Protein AF-A0A958JH86-F1 (afdb_monomer_lite)

Secondary structure (DSSP, 8-state):
-PPP----------EETTTTEE--SB---SS---TTTHHHHPPEEEEE--SSS-EEEEEEEEEHHHHHHHH----S--HHHHHHHHHHHHHHH---PEEEEE-TT-EEEE-TTTEEEEEE-TT-SS----EEEEE------

Structure (mmCIF, N/CA/C/O backbone):
data_AF-A0A958JH86-F1
#
_entry.id   AF-A0A958JH86-F1
#
loop_
_atom_site.group_PDB
_atom_site.id
_atom_site.type_symbol
_atom_site.label_atom_id
_atom_site.label_alt_id
_atom_site.label_comp_id
_atom_site.label_asym_id
_atom_site.label_entity_id
_atom_site.label_seq_id
_atom_site.pdbx_PDB_ins_code
_atom_site.Cartn_x
_atom_site.Cartn_y
_atom_site.Cartn_z
_atom_site.occupancy
_atom_site.B_iso_or_equiv
_atom_site.auth_seq_id
_atom_site.auth_comp_id
_atom_site.auth_asym_id
_atom_site.auth_atom_id
_atom_site.pdbx_PDB_model_num
ATOM 1 N N . VAL A 1 1 ? -14.119 20.168 3.302 1.00 32.62 1 VAL A N 1
ATOM 2 C CA . VAL A 1 1 ? -13.012 19.359 2.747 1.00 32.62 1 VAL A CA 1
ATOM 3 C C . VAL A 1 1 ? -11.901 19.409 3.775 1.00 32.62 1 VAL A C 1
ATOM 5 O O . VAL A 1 1 ? -11.230 20.427 3.874 1.00 32.62 1 VAL A O 1
ATOM 8 N N . GLU A 1 2 ? -11.838 18.409 4.652 1.00 29.55 2 GLU A N 1
ATOM 9 C CA . GLU A 1 2 ? -10.819 18.350 5.705 1.00 29.55 2 GLU A CA 1
ATOM 10 C C . GLU A 1 2 ? -9.430 18.187 5.084 1.00 29.55 2 GLU A C 1
ATOM 12 O O . GLU A 1 2 ? -9.229 17.438 4.128 1.00 29.55 2 GLU A O 1
ATOM 17 N N . SER A 1 3 ? -8.481 18.958 5.602 1.00 28.97 3 SER A N 1
ATOM 18 C CA . SER A 1 3 ? -7.096 19.007 5.158 1.00 28.97 3 SER A CA 1
ATOM 19 C C . SER A 1 3 ? -6.395 17.664 5.387 1.00 28.97 3 SER A C 1
ATOM 21 O O . SER A 1 3 ? -6.194 17.258 6.531 1.00 28.97 3 SER A O 1
ATOM 23 N N . LEU A 1 4 ? -5.976 17.004 4.302 1.00 33.47 4 LEU A N 1
ATOM 24 C CA . LEU A 1 4 ? -5.026 15.889 4.343 1.00 33.47 4 LEU A CA 1
ATOM 25 C C . LEU A 1 4 ? -3.733 16.363 5.019 1.00 33.47 4 LEU A C 1
ATOM 27 O O . LEU A 1 4 ? -3.052 17.264 4.528 1.00 33.47 4 LEU A O 1
ATOM 31 N N . ASN A 1 5 ? -3.411 15.772 6.167 1.00 31.33 5 ASN A N 1
ATOM 32 C CA . ASN A 1 5 ? -2.243 16.131 6.961 1.00 31.33 5 ASN A CA 1
ATOM 33 C C . ASN A 1 5 ? -1.000 15.457 6.347 1.00 31.33 5 ASN A C 1
ATOM 35 O O . ASN A 1 5 ? -0.779 14.259 6.514 1.00 31.33 5 ASN A O 1
ATOM 39 N N . ILE A 1 6 ? -0.212 16.207 5.572 1.00 36.47 6 ILE A N 1
ATOM 40 C CA . ILE A 1 6 ? 0.983 15.691 4.887 1.00 36.47 6 ILE A CA 1
ATOM 41 C C . ILE A 1 6 ? 2.168 15.762 5.859 1.00 36.47 6 ILE A C 1
ATOM 43 O O . ILE A 1 6 ? 2.671 16.849 6.142 1.00 36.47 6 ILE A O 1
ATOM 47 N N . SER A 1 7 ? 2.643 14.619 6.365 1.00 38.94 7 SER A N 1
ATOM 48 C CA . SER A 1 7 ? 3.816 14.557 7.250 1.00 38.94 7 SER A CA 1
ATOM 49 C C . SER A 1 7 ? 5.018 13.894 6.563 1.00 38.94 7 SER A C 1
ATOM 51 O O . SER A 1 7 ? 4.882 12.898 5.858 1.00 38.94 7 SER A O 1
ATOM 53 N N . ARG A 1 8 ? 6.225 14.452 6.754 1.00 43.28 8 ARG A N 1
ATOM 54 C CA . ARG A 1 8 ? 7.484 13.879 6.244 1.00 43.28 8 ARG A CA 1
ATOM 55 C C . ARG A 1 8 ? 8.002 12.839 7.238 1.00 43.28 8 ARG A C 1
ATOM 57 O O . ARG A 1 8 ? 8.585 13.208 8.254 1.00 43.28 8 ARG A O 1
ATOM 64 N N . ARG A 1 9 ? 7.805 11.547 6.969 1.00 50.00 9 ARG A N 1
ATOM 65 C CA . ARG A 1 9 ? 8.344 10.454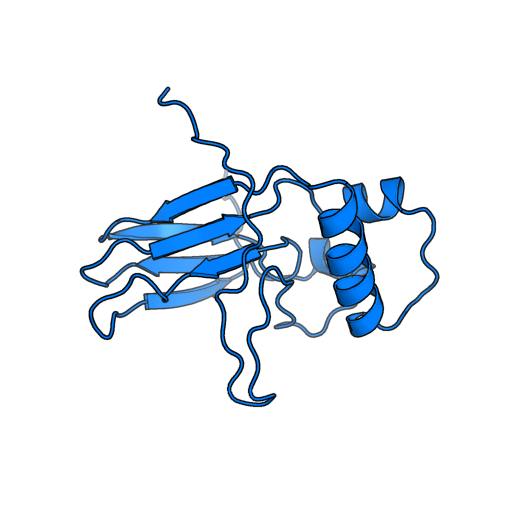 7.798 1.00 50.00 9 ARG A CA 1
ATOM 66 C C . ARG A 1 9 ? 8.996 9.387 6.924 1.00 50.00 9 ARG A C 1
ATOM 68 O O . ARG A 1 9 ? 8.469 9.043 5.871 1.00 50.00 9 ARG A O 1
ATOM 75 N N . ARG A 1 10 ? 10.129 8.834 7.378 1.00 47.78 10 ARG A N 1
ATOM 76 C CA . ARG A 1 10 ? 10.631 7.553 6.857 1.00 47.78 10 ARG A CA 1
ATOM 77 C C . ARG A 1 10 ? 9.639 6.475 7.299 1.00 47.78 10 ARG A C 1
ATOM 79 O O . ARG A 1 10 ? 9.487 6.265 8.499 1.00 47.78 10 ARG A O 1
ATOM 86 N N . CYS A 1 11 ? 8.940 5.850 6.356 1.00 54.19 11 CYS A N 1
ATOM 87 C CA . CYS A 1 11 ? 7.972 4.794 6.647 1.00 54.19 11 CYS A CA 1
ATOM 88 C C . CYS A 1 11 ? 8.581 3.421 6.369 1.00 54.19 11 CYS A C 1
ATOM 90 O O . CYS A 1 11 ? 8.762 3.037 5.216 1.00 54.19 11 CYS A O 1
ATOM 92 N N . PHE A 1 12 ? 8.909 2.711 7.449 1.00 54.53 12 PHE A N 1
ATOM 93 C CA . PHE A 1 12 ? 9.285 1.301 7.446 1.00 54.53 12 PHE A CA 1
ATOM 94 C C . PHE A 1 12 ? 8.325 0.561 8.365 1.00 54.53 12 PHE A C 1
ATOM 96 O O . PHE A 1 12 ? 8.513 0.599 9.581 1.00 54.53 12 PHE A O 1
ATOM 103 N N . THR A 1 13 ? 7.250 -0.017 7.826 1.00 57.81 13 THR A N 1
ATOM 104 C CA . THR A 1 13 ? 6.168 -0.519 8.684 1.00 57.81 13 THR A CA 1
ATOM 105 C C . THR A 1 13 ? 5.583 -1.880 8.290 1.00 57.81 13 THR A C 1
ATOM 107 O O . THR A 1 13 ? 5.094 -2.576 9.179 1.00 57.81 13 THR A O 1
ATOM 110 N N . GLY A 1 14 ? 5.754 -2.338 7.046 1.00 55.81 14 GLY A N 1
ATOM 111 C CA . GLY A 1 14 ? 5.501 -3.731 6.657 1.00 55.81 14 GLY A CA 1
ATOM 112 C C . GLY A 1 14 ? 6.676 -4.672 6.959 1.00 55.81 14 GLY A C 1
ATOM 113 O O . GLY A 1 14 ? 7.803 -4.402 6.544 1.00 55.81 14 GLY A O 1
ATOM 114 N N . TRP A 1 15 ? 6.420 -5.789 7.651 1.00 61.12 15 TRP A N 1
ATOM 115 C CA . TRP A 1 15 ? 7.386 -6.875 7.879 1.00 61.12 15 TRP A CA 1
ATOM 116 C C . TRP A 1 15 ? 7.194 -7.991 6.851 1.00 61.12 15 TRP A C 1
ATOM 118 O O . TRP A 1 15 ? 6.082 -8.495 6.685 1.00 61.12 15 TRP A O 1
ATOM 128 N N . ARG A 1 16 ? 8.279 -8.428 6.209 1.00 61.31 16 ARG A N 1
ATOM 129 C CA . ARG A 1 16 ? 8.291 -9.654 5.407 1.00 61.31 16 ARG A CA 1
ATOM 130 C C . ARG A 1 16 ? 8.948 -10.779 6.190 1.00 61.31 16 ARG A C 1
ATOM 132 O O . ARG A 1 16 ? 10.143 -10.725 6.475 1.00 61.31 16 ARG A O 1
ATOM 139 N N . SER A 1 17 ? 8.157 -11.795 6.525 1.00 59.62 17 SER A N 1
ATOM 140 C CA . SER A 1 17 ? 8.600 -12.958 7.300 1.00 59.62 17 SER A CA 1
ATOM 141 C C . SER A 1 17 ? 9.571 -13.853 6.539 1.00 59.62 17 SER A C 1
ATOM 143 O O . SER A 1 17 ? 10.448 -14.449 7.153 1.00 59.62 17 SER A O 1
ATOM 145 N N . ASP A 1 18 ? 9.451 -13.914 5.218 1.00 63.50 18 ASP A N 1
ATOM 146 C CA . ASP A 1 18 ? 10.278 -14.742 4.344 1.00 63.50 18 ASP A CA 1
ATOM 147 C C . ASP A 1 18 ? 11.712 -14.215 4.189 1.00 63.50 18 ASP A C 1
ATOM 149 O O . ASP A 1 18 ? 12.646 -15.002 4.070 1.00 63.50 18 ASP A O 1
ATOM 153 N N . VAL A 1 19 ? 11.901 -12.893 4.242 1.00 63.72 19 VAL A N 1
ATOM 154 C CA . VAL A 1 19 ? 13.229 -12.247 4.212 1.00 63.72 19 VAL A CA 1
ATOM 155 C C . VAL A 1 19 ? 13.658 -11.661 5.560 1.00 63.72 19 VAL A C 1
ATOM 157 O O . VAL A 1 19 ? 14.725 -11.058 5.654 1.00 63.72 19 VAL A O 1
ATOM 160 N N . GLY A 1 20 ? 12.838 -11.814 6.603 1.00 66.69 20 GLY A N 1
ATOM 161 C CA . GLY A 1 20 ? 13.147 -11.390 7.969 1.00 66.69 20 GLY A CA 1
ATOM 162 C C . GLY A 1 20 ? 13.472 -9.900 8.114 1.00 66.69 20 GLY A C 1
ATOM 163 O O . GLY A 1 20 ? 14.354 -9.545 8.897 1.00 66.69 20 GLY A O 1
ATOM 164 N N . ARG A 1 21 ? 12.816 -9.021 7.342 1.00 66.81 21 ARG A N 1
ATOM 165 C CA . ARG A 1 21 ? 13.087 -7.573 7.386 1.00 66.81 21 ARG A CA 1
ATOM 166 C C . ARG A 1 21 ? 11.848 -6.709 7.200 1.00 66.81 21 ARG A C 1
ATOM 168 O O . ARG A 1 21 ? 10.875 -7.105 6.558 1.00 66.81 21 ARG A O 1
ATOM 175 N N . MET A 1 22 ? 11.945 -5.479 7.703 1.00 64.56 22 MET A N 1
ATOM 176 C CA . MET A 1 22 ? 11.021 -4.398 7.362 1.00 64.56 22 MET A CA 1
ATOM 177 C C . MET A 1 22 ? 11.261 -3.959 5.914 1.00 64.56 22 MET A C 1
ATOM 179 O O . MET A 1 22 ? 12.404 -3.741 5.513 1.00 64.56 22 MET A O 1
ATOM 183 N N . ILE A 1 23 ? 10.192 -3.841 5.135 1.00 65.75 23 ILE A N 1
ATOM 184 C CA . ILE A 1 23 ? 10.239 -3.534 3.699 1.00 65.75 23 ILE A CA 1
ATOM 185 C C . ILE A 1 23 ? 10.065 -2.027 3.472 1.00 65.75 23 ILE A C 1
ATOM 187 O O . ILE A 1 23 ? 10.752 -1.446 2.638 1.00 65.75 23 ILE A O 1
ATOM 191 N N . GLY A 1 24 ? 9.192 -1.386 4.259 1.00 75.31 24 GLY A N 1
ATOM 192 C CA . GLY A 1 24 ? 8.805 0.015 4.070 1.00 75.31 24 GLY A CA 1
ATOM 193 C C . GLY A 1 24 ? 7.983 0.247 2.811 1.00 75.31 24 GLY A C 1
ATOM 194 O O . GLY A 1 24 ? 7.324 -0.672 2.344 1.00 75.31 24 GLY A O 1
ATOM 195 N N . LEU A 1 25 ? 7.995 1.473 2.280 1.00 78.25 25 LEU A N 1
ATOM 196 C CA . LEU A 1 25 ? 7.317 1.816 1.020 1.00 78.25 25 LEU A CA 1
ATOM 197 C C . LEU A 1 25 ? 7.728 0.863 -0.105 1.00 78.25 25 LEU A C 1
ATOM 199 O O . LEU A 1 25 ? 8.903 0.795 -0.432 1.00 78.25 25 LEU A O 1
ATOM 203 N N . HIS A 1 26 ? 6.779 0.168 -0.718 1.00 77.88 26 HIS A N 1
ATOM 204 C CA . HIS A 1 26 ? 7.037 -0.851 -1.729 1.00 77.88 26 HIS A CA 1
ATOM 205 C C . HIS A 1 26 ? 5.968 -0.856 -2.821 1.00 77.88 26 HIS A C 1
ATOM 207 O O . HIS A 1 26 ? 4.933 -0.194 -2.733 1.00 77.88 26 HIS A O 1
ATOM 213 N N . LEU A 1 27 ? 6.257 -1.625 -3.865 1.00 81.25 27 LEU A N 1
ATOM 214 C CA . LEU A 1 27 ? 5.261 -2.132 -4.792 1.00 81.25 27 LEU A CA 1
ATOM 215 C C . LEU A 1 27 ? 5.001 -3.587 -4.440 1.00 81.25 27 LEU A C 1
ATOM 217 O O . LEU A 1 27 ? 5.947 -4.332 -4.164 1.00 81.25 27 LEU A O 1
ATOM 221 N N . ASP A 1 28 ? 3.740 -3.990 -4.506 1.00 81.88 28 ASP A N 1
ATOM 222 C CA . ASP A 1 28 ? 3.418 -5.409 -4.530 1.00 81.88 28 ASP A CA 1
ATOM 223 C C . ASP A 1 28 ? 3.906 -6.032 -5.856 1.00 81.88 28 ASP A C 1
ATOM 225 O O . ASP A 1 28 ? 4.293 -5.341 -6.805 1.00 81.88 28 ASP A O 1
ATOM 229 N N . SER A 1 29 ? 3.946 -7.357 -5.912 1.00 81.88 29 SER A N 1
ATOM 230 C CA . SER A 1 29 ? 4.321 -8.112 -7.111 1.00 81.88 29 SER A CA 1
ATOM 231 C C . SER A 1 29 ? 3.452 -9.358 -7.230 1.00 81.88 29 SER A C 1
ATOM 233 O O . SER A 1 29 ? 3.964 -10.473 -7.345 1.00 81.88 29 SER A O 1
ATOM 235 N N . TRP A 1 30 ? 2.139 -9.186 -7.093 1.00 83.06 30 TRP A N 1
ATOM 236 C CA . TRP A 1 30 ? 1.208 -10.306 -7.059 1.00 83.06 30 TRP A CA 1
ATOM 237 C C . TRP A 1 3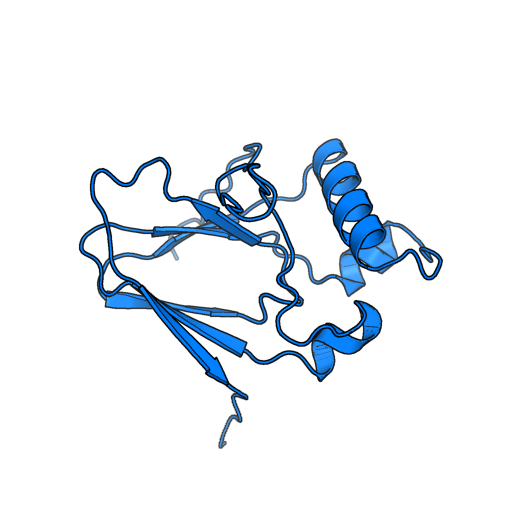0 ? 1.070 -10.990 -8.4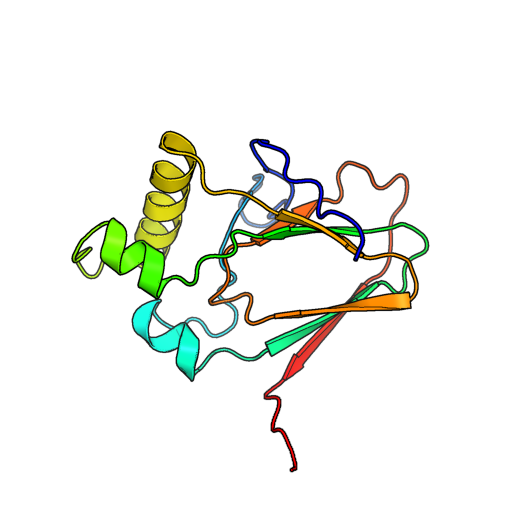15 1.00 83.06 30 TRP A C 1
ATOM 239 O O . TRP A 1 30 ? 0.945 -12.212 -8.453 1.00 83.06 30 TRP A O 1
ATOM 249 N N . GLU A 1 31 ? 1.096 -10.213 -9.501 1.00 83.19 31 GLU A N 1
ATOM 250 C CA . GLU A 1 31 ? 0.983 -10.750 -10.865 1.00 83.19 31 GLU A CA 1
ATOM 251 C C . GLU A 1 31 ? 2.353 -11.080 -11.481 1.00 83.19 31 GLU A C 1
ATOM 253 O O . GLU A 1 31 ? 2.428 -11.698 -12.535 1.00 83.19 31 GLU A O 1
ATOM 258 N N . GLY A 1 32 ? 3.454 -10.684 -10.829 1.00 78.31 32 GLY A N 1
ATOM 259 C CA . GLY A 1 32 ? 4.814 -10.935 -11.324 1.00 78.31 32 GLY A CA 1
ATOM 260 C C . GLY A 1 32 ? 5.186 -10.157 -12.593 1.00 78.31 32 GLY A C 1
ATOM 261 O O . GLY A 1 32 ? 6.217 -10.436 -13.195 1.00 78.31 32 GLY A O 1
ATOM 262 N N . GLU A 1 33 ? 4.366 -9.183 -12.989 1.00 76.06 33 GLU A N 1
ATOM 263 C CA . GLU A 1 33 ? 4.569 -8.388 -14.197 1.00 76.06 33 GLU A CA 1
ATOM 264 C C . GLU A 1 33 ? 5.716 -7.383 -14.051 1.00 76.06 33 GLU A C 1
ATOM 266 O O . GLU A 1 33 ? 5.915 -6.767 -12.992 1.00 76.06 33 GLU A O 1
ATOM 271 N N . GLY A 1 34 ? 6.419 -7.152 -15.160 1.00 70.88 34 GLY A N 1
ATOM 272 C CA . GLY A 1 34 ? 7.434 -6.104 -15.248 1.00 70.88 34 GLY A CA 1
ATOM 273 C C . GLY A 1 34 ? 6.825 -4.715 -15.070 1.00 70.88 34 GLY A C 1
ATOM 274 O O . GLY A 1 34 ? 5.698 -4.471 -15.511 1.00 70.88 34 GLY A O 1
ATOM 275 N N . VAL A 1 35 ? 7.558 -3.782 -14.450 1.00 69.94 35 VAL A N 1
ATOM 276 C CA . VAL A 1 35 ? 7.065 -2.436 -14.074 1.00 69.94 35 VAL A CA 1
ATOM 277 C C . VAL A 1 35 ? 6.321 -1.715 -15.208 1.00 69.94 35 VAL A C 1
ATOM 279 O O . VAL A 1 35 ? 5.305 -1.063 -14.953 1.00 69.94 35 VAL A O 1
ATOM 282 N N . SER A 1 36 ? 6.777 -1.861 -16.456 1.00 71.31 36 SER A N 1
ATOM 283 C CA . SER A 1 36 ? 6.160 -1.246 -17.641 1.00 71.31 36 SER A CA 1
ATOM 284 C C . SER A 1 36 ? 4.737 -1.737 -17.934 1.00 71.31 36 SER A C 1
ATOM 286 O O . SER A 1 36 ? 3.933 -0.973 -18.459 1.00 71.31 36 SER A O 1
ATOM 288 N N . HIS A 1 37 ? 4.411 -2.978 -17.568 1.00 76.19 37 HIS A N 1
ATOM 289 C CA . HIS A 1 37 ? 3.135 -3.641 -17.865 1.00 76.19 37 HIS A CA 1
ATOM 290 C C . HIS A 1 37 ? 2.154 -3.593 -16.687 1.00 76.19 37 HIS A C 1
ATOM 292 O O . HIS A 1 37 ? 0.944 -3.747 -16.860 1.00 76.19 37 HIS A O 1
ATOM 298 N N . ARG A 1 38 ? 2.636 -3.298 -15.474 1.00 80.75 38 ARG A N 1
ATOM 299 C CA . ARG A 1 38 ? 1.807 -3.342 -14.260 1.00 80.75 38 ARG A CA 1
ATOM 300 C C . ARG A 1 38 ? 0.574 -2.452 -14.324 1.00 80.75 38 ARG A C 1
ATOM 302 O O . ARG A 1 38 ? -0.459 -2.833 -13.789 1.00 80.75 38 ARG A O 1
ATOM 309 N N . ARG A 1 39 ? 0.632 -1.296 -14.987 1.00 81.56 39 ARG A N 1
ATOM 310 C CA . ARG A 1 39 ? -0.541 -0.411 -15.097 1.00 81.56 39 ARG A CA 1
ATOM 311 C C . ARG A 1 39 ? -1.714 -1.065 -15.833 1.00 81.56 39 ARG A C 1
ATOM 313 O O . ARG A 1 39 ? -2.859 -0.751 -15.532 1.00 81.56 39 ARG A O 1
ATOM 320 N N . GLU A 1 40 ? -1.425 -1.911 -16.812 1.00 83.44 40 GLU A N 1
ATOM 321 C CA . GLU A 1 40 ? -2.423 -2.493 -17.714 1.00 83.44 40 GLU A CA 1
ATOM 322 C C . GLU A 1 40 ? -2.908 -3.857 -17.219 1.00 83.44 40 GLU A C 1
ATOM 324 O O . GLU A 1 40 ? -4.069 -4.207 -17.418 1.00 83.44 40 GLU A O 1
ATOM 329 N N . HIS A 1 41 ? -2.033 -4.596 -16.536 1.00 82.75 41 HIS A N 1
ATOM 330 C CA . HIS A 1 41 ? -2.268 -5.993 -16.179 1.00 82.75 41 HIS A CA 1
ATOM 331 C C . HIS A 1 41 ? -2.535 -6.233 -14.688 1.00 82.75 41 HIS A C 1
ATOM 333 O O . HIS A 1 41 ? -3.034 -7.297 -14.329 1.00 82.75 41 HIS A O 1
ATOM 339 N N . SER A 1 42 ? -2.251 -5.266 -13.808 1.00 86.56 42 SER A N 1
ATOM 340 C CA . SER A 1 42 ? -2.467 -5.466 -12.370 1.00 86.56 42 SER A CA 1
ATOM 341 C C . SER A 1 42 ? -3.943 -5.424 -12.003 1.00 86.56 42 SER A C 1
ATOM 343 O O . SER A 1 42 ? -4.688 -4.528 -12.406 1.00 86.56 42 SER A O 1
ATOM 345 N N . LEU A 1 43 ? -4.351 -6.353 -11.142 1.00 91.12 43 LEU A N 1
ATOM 346 C CA . LEU A 1 43 ? -5.665 -6.307 -10.518 1.00 91.12 43 LEU A CA 1
ATOM 347 C C . LEU A 1 43 ? -5.740 -5.182 -9.475 1.00 91.12 43 LEU A C 1
ATOM 349 O O . LEU A 1 43 ? -4.761 -4.845 -8.804 1.00 91.12 43 LEU A O 1
ATOM 353 N N . MET A 1 44 ? -6.939 -4.624 -9.291 1.00 92.19 44 MET A N 1
ATOM 354 C CA . MET A 1 44 ? -7.207 -3.728 -8.170 1.00 92.19 44 MET A CA 1
ATOM 355 C C . MET A 1 44 ? -7.266 -4.567 -6.896 1.00 92.19 44 MET A C 1
ATOM 357 O O . MET A 1 44 ? -8.045 -5.519 -6.805 1.00 92.19 44 MET A O 1
ATOM 361 N N . ARG A 1 45 ? -6.497 -4.187 -5.883 1.00 93.31 45 ARG A N 1
ATOM 362 C CA . ARG A 1 45 ? -6.671 -4.680 -4.524 1.00 93.31 45 ARG A CA 1
ATOM 363 C C . ARG A 1 45 ? -7.801 -3.912 -3.860 1.00 93.31 45 ARG A C 1
ATOM 365 O O . ARG A 1 45 ? -7.757 -2.687 -3.790 1.00 93.31 45 ARG A O 1
ATOM 372 N N . ILE A 1 46 ? -8.782 -4.640 -3.350 1.00 94.94 46 ILE A N 1
ATOM 373 C CA . ILE A 1 46 ? -9.843 -4.130 -2.488 1.00 94.94 46 ILE A CA 1
ATOM 374 C C . ILE A 1 46 ? -9.534 -4.633 -1.088 1.00 94.94 46 ILE A C 1
ATOM 376 O O . ILE A 1 46 ? -9.390 -5.838 -0.874 1.00 94.94 46 ILE A O 1
ATOM 380 N N . SER A 1 47 ? -9.409 -3.711 -0.145 1.00 94.06 47 SER A N 1
ATOM 381 C CA . SER A 1 47 ? -9.032 -4.028 1.226 1.00 94.06 47 SER A CA 1
ATOM 382 C C . SER A 1 47 ? -9.996 -3.356 2.188 1.00 94.06 47 SER A C 1
ATOM 384 O O . SER A 1 47 ? -10.169 -2.140 2.128 1.00 94.06 47 SER A O 1
ATOM 386 N N . LEU A 1 48 ? -10.625 -4.142 3.059 1.00 95.00 48 LEU A N 1
ATOM 387 C CA . LEU A 1 48 ? -11.583 -3.677 4.058 1.00 95.00 48 LEU A CA 1
ATOM 388 C C . LEU A 1 48 ? -11.017 -3.895 5.458 1.00 95.00 48 LEU A C 1
ATOM 390 O O . LEU A 1 48 ? -10.567 -4.994 5.805 1.00 95.00 48 LEU A O 1
ATOM 394 N N . ASN A 1 49 ? -11.072 -2.848 6.273 1.00 93.38 49 ASN A N 1
ATOM 395 C CA . ASN A 1 49 ? -10.779 -2.934 7.686 1.00 93.38 49 ASN A CA 1
ATOM 396 C C . ASN A 1 49 ? -12.011 -3.451 8.434 1.00 93.38 49 ASN A C 1
ATOM 398 O O . ASN A 1 49 ? -12.900 -2.691 8.803 1.00 93.38 49 ASN A O 1
ATOM 402 N N . VAL A 1 50 ? -12.055 -4.763 8.636 1.00 94.25 50 VAL A N 1
ATOM 403 C CA . VAL A 1 50 ? -13.072 -5.440 9.463 1.00 94.25 50 VAL A CA 1
ATOM 404 C C . VAL A 1 50 ? -12.623 -5.573 10.923 1.00 94.25 50 VAL A C 1
ATOM 406 O O . VAL A 1 50 ? -13.203 -6.328 11.698 1.00 94.25 50 VAL A O 1
ATOM 409 N N . GLY A 1 51 ? -11.529 -4.893 11.250 1.00 90.62 51 GLY A N 1
ATOM 410 C CA . GLY A 1 51 ? -10.921 -4.826 12.555 1.00 90.62 51 GLY A CA 1
ATOM 411 C C . GLY A 1 51 ? -11.450 -3.686 13.416 1.00 90.62 51 GLY A C 1
ATOM 412 O O . GLY A 1 51 ? -12.158 -2.811 12.924 1.00 90.62 51 GLY A O 1
ATOM 413 N N . THR A 1 52 ? -11.070 -3.672 14.691 1.00 90.44 52 THR A N 1
ATOM 414 C CA . THR A 1 52 ? -11.530 -2.666 15.668 1.00 90.44 52 THR A CA 1
ATOM 415 C C . THR A 1 52 ? -10.623 -1.440 15.749 1.00 90.44 52 THR A C 1
ATOM 417 O O . THR A 1 52 ? -10.970 -0.454 16.400 1.00 90.44 52 THR A O 1
ATOM 420 N N . GLN A 1 53 ? -9.449 -1.471 15.110 1.00 90.12 53 GLN A N 1
ATOM 421 C CA . GLN A 1 53 ? -8.490 -0.369 15.145 1.00 90.12 53 GLN A CA 1
ATOM 422 C C . GLN A 1 53 ? -8.316 0.255 13.767 1.00 90.12 53 GLN A C 1
ATOM 424 O O . GLN A 1 53 ? -8.328 -0.421 12.738 1.00 90.12 53 GLN A O 1
ATOM 429 N N . ALA A 1 54 ? -8.111 1.573 13.733 1.00 89.38 54 ALA A N 1
ATOM 430 C CA . ALA A 1 54 ? -7.804 2.256 12.486 1.00 89.38 54 ALA A CA 1
ATOM 431 C C . ALA A 1 54 ? -6.469 1.755 11.917 1.00 89.38 54 ALA A C 1
ATOM 433 O O . ALA A 1 54 ? -5.456 1.673 12.616 1.00 89.38 54 ALA A O 1
ATOM 434 N N . ARG A 1 55 ? -6.456 1.457 10.620 1.00 87.56 55 ARG A N 1
ATOM 435 C CA . ARG A 1 55 ? -5.239 1.098 9.890 1.00 87.56 55 ARG A CA 1
ATOM 436 C C . ARG A 1 55 ? -4.657 2.326 9.224 1.00 87.56 55 ARG A C 1
ATOM 438 O O . ARG A 1 55 ? -5.384 3.224 8.817 1.00 87.56 55 ARG A O 1
ATOM 445 N N . LYS A 1 56 ? -3.341 2.348 9.065 1.00 87.38 56 LYS A N 1
ATOM 446 C CA . LYS A 1 56 ? -2.654 3.429 8.362 1.00 87.38 56 LYS A CA 1
ATOM 447 C C . LYS A 1 56 ? -2.068 2.907 7.066 1.00 87.38 56 LYS A C 1
ATOM 449 O O . LYS A 1 56 ? -1.283 1.959 7.079 1.00 87.38 56 LYS A O 1
ATOM 454 N N . LEU A 1 57 ? -2.458 3.538 5.967 1.00 87.88 57 LEU A N 1
ATOM 455 C CA . LEU A 1 57 ? -1.906 3.312 4.642 1.00 87.88 57 LEU A CA 1
ATOM 456 C C . LEU A 1 57 ? -1.057 4.521 4.262 1.00 87.88 57 LEU A C 1
ATOM 458 O O . LEU A 1 57 ? -1.537 5.651 4.244 1.00 87.88 57 LEU A O 1
ATOM 462 N N . PHE A 1 58 ? 0.202 4.271 3.947 1.00 85.94 58 PHE A N 1
ATOM 463 C CA . PHE A 1 58 ? 1.114 5.268 3.418 1.00 85.94 58 PHE A CA 1
ATOM 464 C C . PHE A 1 58 ? 1.167 5.126 1.914 1.00 85.94 58 PHE A C 1
ATOM 466 O O . PHE A 1 58 ? 1.255 4.011 1.410 1.00 85.94 58 PHE A O 1
ATOM 473 N N . VAL A 1 59 ? 1.116 6.242 1.198 1.00 85.88 59 VAL A N 1
ATOM 474 C CA . VAL A 1 59 ? 1.077 6.234 -0.263 1.00 85.88 59 VAL A CA 1
ATOM 475 C C . VAL A 1 59 ? 1.937 7.345 -0.819 1.00 85.88 59 VAL A C 1
ATOM 477 O O . VAL A 1 59 ? 1.880 8.480 -0.347 1.00 85.88 59 VAL A O 1
ATOM 480 N N . VAL A 1 60 ? 2.687 7.046 -1.871 1.00 82.50 60 VAL A N 1
ATOM 481 C CA . VAL A 1 60 ? 3.264 8.088 -2.718 1.00 82.50 60 VAL A CA 1
ATOM 482 C C . VAL A 1 60 ? 2.248 8.379 -3.824 1.00 82.50 60 VAL A C 1
ATOM 484 O O . VAL A 1 60 ? 1.980 7.494 -4.635 1.00 82.50 60 VAL A O 1
ATOM 487 N N . PRO A 1 61 ? 1.679 9.595 -3.913 1.00 77.44 61 PRO A N 1
ATOM 488 C CA . PRO A 1 61 ? 0.672 9.946 -4.914 1.00 77.44 61 PRO A CA 1
ATOM 489 C C . PRO A 1 61 ? 1.316 10.213 -6.287 1.00 77.44 61 PRO A C 1
ATOM 491 O O . PRO A 1 61 ? 0.992 11.185 -6.965 1.00 77.44 61 PRO A O 1
ATOM 494 N N . ARG A 1 62 ? 2.274 9.374 -6.691 1.00 71.56 62 ARG A N 1
ATOM 495 C CA . ARG A 1 62 ? 2.903 9.383 -8.013 1.00 71.56 62 ARG A CA 1
ATOM 496 C C . ARG A 1 62 ? 2.868 7.968 -8.570 1.00 71.56 62 ARG A C 1
ATOM 498 O O . ARG A 1 62 ? 3.319 7.032 -7.917 1.00 71.56 62 ARG A O 1
ATOM 505 N N . GLY A 1 63 ? 2.330 7.822 -9.778 1.00 64.44 63 GLY A N 1
ATOM 506 C CA . GLY A 1 63 ? 2.421 6.563 -10.513 1.00 64.44 63 GLY A CA 1
ATOM 507 C C . GLY A 1 63 ? 3.857 6.297 -10.969 1.00 64.44 63 GLY A C 1
ATOM 508 O O . GLY A 1 63 ? 4.628 7.239 -11.174 1.00 64.44 63 GLY A O 1
ATOM 509 N N . LEU A 1 64 ? 4.199 5.024 -11.178 1.00 67.25 64 LEU A N 1
ATOM 510 C CA . LEU A 1 64 ? 5.549 4.610 -11.580 1.00 67.25 64 LEU A CA 1
ATOM 511 C C . LEU A 1 64 ? 6.038 5.286 -12.861 1.00 67.25 64 LEU A C 1
ATOM 513 O O . LEU A 1 64 ? 7.206 5.640 -12.943 1.00 67.25 64 LEU A O 1
ATOM 517 N N . GLN A 1 65 ? 5.148 5.562 -13.816 1.00 66.50 65 GLN A N 1
ATOM 518 C CA . GLN A 1 65 ? 5.497 6.288 -15.043 1.00 66.50 65 GLN A CA 1
ATOM 519 C C . GLN A 1 65 ? 5.996 7.718 -14.777 1.00 66.50 65 GLN A C 1
ATOM 521 O O . GLN A 1 65 ? 6.906 8.191 -15.454 1.00 66.50 65 GLN A O 1
ATOM 526 N N . GLY A 1 66 ? 5.426 8.413 -13.785 1.00 65.69 66 GLY A N 1
ATOM 527 C CA . GLY A 1 66 ? 5.890 9.747 -13.393 1.00 65.69 66 GLY A CA 1
ATOM 528 C C . GLY A 1 66 ? 7.300 9.695 -12.808 1.00 65.69 66 GLY A C 1
ATOM 529 O O . GLY A 1 66 ? 8.152 10.499 -13.173 1.00 65.69 66 GLY A O 1
ATOM 530 N N . LEU A 1 67 ? 7.563 8.684 -11.977 1.00 65.94 67 LEU A N 1
ATOM 531 C CA . LEU A 1 67 ? 8.884 8.441 -11.396 1.00 65.94 67 LEU A CA 1
ATOM 532 C C . LEU A 1 67 ? 9.907 8.026 -12.453 1.00 65.94 67 LEU A C 1
ATOM 534 O O . LEU A 1 67 ? 11.021 8.534 -12.446 1.00 65.94 67 LEU A O 1
ATOM 538 N N . GLN A 1 68 ? 9.526 7.169 -13.399 1.00 66.25 68 GLN A N 1
ATOM 539 C CA . GLN A 1 68 ? 10.384 6.778 -14.515 1.00 66.25 68 GLN A CA 1
ATOM 540 C C . GLN A 1 68 ? 10.768 7.997 -15.363 1.00 66.25 68 GLN A C 1
ATOM 542 O O . GLN A 1 68 ? 11.933 8.185 -15.680 1.00 66.25 68 GLN A O 1
ATOM 547 N N . LYS A 1 69 ? 9.820 8.891 -15.663 1.00 65.44 69 LYS A N 1
ATOM 548 C CA . LYS A 1 69 ? 10.111 10.122 -16.411 1.00 65.44 69 LYS A CA 1
ATOM 549 C C . LYS A 1 69 ? 11.079 11.058 -15.674 1.00 65.44 69 LYS A C 1
ATOM 551 O O . LYS A 1 69 ? 11.904 11.698 -16.316 1.00 65.44 69 LYS A O 1
ATOM 556 N N . GLU A 1 70 ? 10.969 11.158 -14.351 1.00 61.69 70 GLU A N 1
ATOM 557 C CA . GLU A 1 70 ? 11.830 12.007 -13.512 1.00 61.69 70 GLU A CA 1
ATOM 558 C C . GLU A 1 70 ? 13.235 11.428 -13.317 1.00 61.69 70 GLU A C 1
ATOM 560 O O . GLU A 1 70 ? 14.206 12.177 -13.248 1.00 61.69 70 GLU A O 1
ATOM 565 N N . LEU A 1 71 ? 13.343 10.101 -13.246 1.00 59.72 71 LEU A N 1
ATOM 566 C CA . LEU A 1 71 ? 14.607 9.389 -13.062 1.00 59.72 71 LEU A CA 1
ATOM 567 C C . LEU A 1 71 ? 15.354 9.126 -14.385 1.00 59.72 71 LEU A C 1
ATOM 569 O O . LEU A 1 71 ? 16.506 8.696 -14.346 1.00 59.72 71 LEU A O 1
ATOM 573 N N . GLY A 1 72 ? 14.733 9.422 -15.534 1.00 57.59 72 GLY A N 1
ATOM 574 C CA . GLY A 1 72 ? 15.258 9.145 -16.876 1.00 57.59 72 GLY A CA 1
ATOM 575 C C . GLY A 1 72 ? 14.922 7.732 -17.369 1.00 57.59 72 GLY A C 1
ATOM 576 O O . GLY A 1 72 ? 14.290 6.953 -16.658 1.00 57.59 72 GLY A O 1
ATOM 577 N N . GLU A 1 73 ? 15.334 7.382 -18.597 1.00 51.06 73 GLU A N 1
ATOM 578 C CA . GLU A 1 73 ? 15.291 5.987 -19.060 1.00 51.06 73 GLU A CA 1
ATOM 579 C C . GLU A 1 73 ? 16.178 5.145 -18.148 1.00 51.06 73 GLU A C 1
ATOM 581 O O . GLU A 1 73 ? 17.391 5.038 -18.324 1.00 51.06 73 GLU A O 1
ATOM 586 N N . VAL A 1 74 ? 15.562 4.567 -17.126 1.00 48.41 74 VAL A N 1
ATOM 587 C CA . VAL A 1 74 ? 16.198 3.517 -16.363 1.00 48.41 74 VAL A CA 1
ATOM 588 C C . VAL A 1 74 ? 16.253 2.327 -17.323 1.00 48.41 74 VAL A C 1
ATOM 590 O O . VAL A 1 74 ? 15.199 1.956 -17.853 1.00 48.41 74 VAL A O 1
ATOM 593 N N . PRO A 1 75 ? 17.445 1.756 -17.605 1.00 40.66 75 PRO A N 1
ATOM 594 C CA . PRO A 1 75 ? 17.555 0.516 -18.370 1.00 40.66 75 PRO A CA 1
ATOM 595 C C . PRO A 1 75 ? 16.609 -0.524 -17.772 1.00 40.66 75 PRO A C 1
ATOM 597 O O . PRO A 1 75 ? 16.149 -0.335 -16.649 1.00 40.66 75 PRO A O 1
ATOM 600 N N . ALA A 1 76 ? 16.334 -1.622 -18.474 1.00 43.75 76 ALA A N 1
ATOM 601 C CA . ALA A 1 76 ? 15.634 -2.776 -17.908 1.00 43.75 76 ALA A CA 1
ATOM 602 C C . ALA A 1 76 ? 16.434 -3.361 -16.721 1.00 43.75 76 ALA A C 1
ATOM 604 O O . ALA A 1 76 ? 17.118 -4.373 -16.820 1.00 43.75 76 ALA A O 1
ATOM 605 N N . ILE A 1 77 ? 16.433 -2.637 -15.612 1.00 44.03 77 ILE A N 1
ATOM 606 C CA . ILE A 1 77 ? 16.926 -3.018 -14.319 1.00 44.03 77 ILE A CA 1
ATOM 607 C C . ILE A 1 77 ? 15.852 -3.975 -13.839 1.00 44.03 77 ILE A C 1
ATOM 609 O O . ILE A 1 77 ? 14.681 -3.598 -13.794 1.00 44.03 77 ILE A O 1
ATOM 613 N N . ASP A 1 78 ? 16.273 -5.204 -13.542 1.00 52.31 78 ASP A N 1
ATOM 614 C CA . ASP A 1 78 ? 15.508 -6.191 -12.783 1.00 52.31 78 ASP A CA 1
ATOM 615 C C . ASP A 1 78 ? 14.539 -5.478 -11.826 1.00 52.31 78 ASP A C 1
ATOM 617 O O . ASP A 1 78 ? 14.963 -4.599 -11.070 1.00 52.31 78 ASP A O 1
ATOM 621 N N . ASP A 1 79 ? 13.243 -5.792 -11.899 1.00 52.22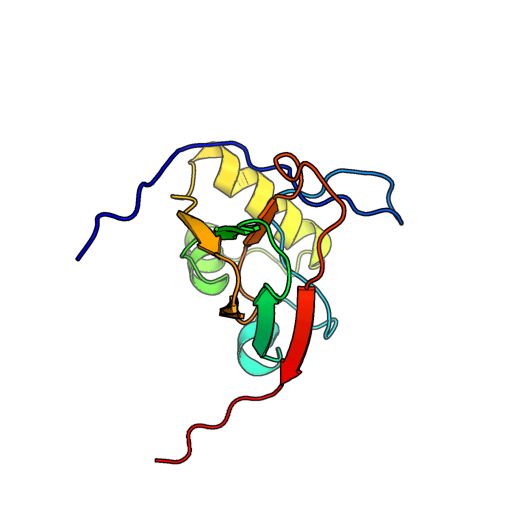 79 ASP A N 1
ATOM 622 C CA . ASP A 1 79 ? 12.172 -5.054 -11.215 1.00 52.22 79 ASP A CA 1
ATOM 623 C C . ASP A 1 79 ? 12.462 -4.851 -9.717 1.00 52.22 79 ASP A C 1
ATOM 625 O O . ASP A 1 79 ? 12.040 -3.855 -9.121 1.00 52.22 79 ASP A O 1
ATOM 629 N N . SER A 1 80 ? 13.246 -5.757 -9.113 1.00 50.88 80 SER A N 1
ATOM 630 C CA . SER A 1 80 ? 13.733 -5.641 -7.737 1.00 50.88 80 SER A CA 1
ATOM 631 C C . SER A 1 80 ? 14.654 -4.432 -7.523 1.00 50.88 80 SER A C 1
ATOM 633 O O . SER A 1 80 ? 14.498 -3.689 -6.552 1.00 50.88 80 SER A O 1
ATOM 635 N N . ALA A 1 81 ? 15.574 -4.178 -8.450 1.00 47.59 81 ALA A N 1
ATOM 636 C CA . ALA A 1 81 ? 16.532 -3.091 -8.396 1.00 47.59 81 ALA A CA 1
ATOM 637 C C . ALA A 1 81 ? 15.931 -1.761 -8.880 1.00 47.59 81 ALA A C 1
ATOM 639 O O . ALA A 1 81 ? 16.336 -0.722 -8.362 1.00 47.59 81 ALA A O 1
ATOM 640 N N . PHE A 1 82 ? 14.913 -1.757 -9.754 1.00 54.41 82 PHE A N 1
ATOM 641 C CA . PHE A 1 82 ? 14.137 -0.542 -10.051 1.00 54.41 82 PHE A CA 1
ATOM 642 C C . PHE A 1 82 ? 13.298 -0.114 -8.844 1.00 54.41 82 PHE A C 1
ATOM 644 O O . PHE A 1 82 ? 13.373 1.042 -8.433 1.00 54.41 82 PHE A O 1
ATOM 651 N N . ALA A 1 83 ? 12.565 -1.041 -8.216 1.00 54.69 83 ALA A N 1
ATOM 652 C CA . ALA A 1 83 ? 11.823 -0.754 -6.990 1.00 54.69 83 ALA A CA 1
ATOM 653 C C . ALA A 1 83 ? 12.763 -0.245 -5.884 1.00 54.69 83 ALA A C 1
ATOM 655 O O . ALA A 1 83 ? 12.493 0.783 -5.265 1.00 54.69 83 ALA A O 1
ATOM 656 N N . HIS A 1 84 ? 13.920 -0.889 -5.702 1.00 54.12 84 HIS A N 1
ATOM 657 C CA . HIS A 1 84 ? 14.919 -0.474 -4.717 1.00 54.12 84 HIS A CA 1
ATOM 658 C C . HIS A 1 84 ? 15.572 0.882 -5.054 1.00 54.12 84 HIS A C 1
ATOM 660 O O . HIS A 1 84 ? 15.782 1.703 -4.159 1.00 54.12 84 HIS A O 1
ATOM 666 N N . ALA A 1 85 ? 15.865 1.158 -6.329 1.00 51.34 85 ALA A N 1
ATOM 667 C CA . ALA A 1 85 ? 16.430 2.429 -6.783 1.00 51.34 85 ALA A CA 1
ATOM 668 C C . ALA A 1 85 ? 15.424 3.575 -6.636 1.00 51.34 85 ALA A C 1
ATOM 670 O O . ALA A 1 85 ? 15.769 4.606 -6.058 1.00 51.34 85 ALA A O 1
ATOM 671 N N . VAL A 1 86 ? 14.172 3.373 -7.058 1.00 57.75 86 VAL A N 1
ATOM 672 C CA . VAL A 1 86 ? 13.071 4.315 -6.838 1.00 57.75 86 VAL A CA 1
ATOM 673 C C . VAL A 1 86 ? 12.938 4.602 -5.352 1.00 57.75 86 VAL A C 1
ATOM 675 O O . VAL A 1 86 ? 13.003 5.770 -4.989 1.00 57.75 86 VAL A O 1
ATOM 678 N N . MET A 1 87 ? 12.861 3.583 -4.490 1.00 58.44 87 MET A N 1
ATOM 679 C CA . MET A 1 87 ? 12.798 3.757 -3.033 1.00 58.44 87 MET A CA 1
ATOM 680 C C . MET A 1 87 ? 13.993 4.556 -2.499 1.00 58.44 87 MET A C 1
ATOM 682 O O . MET A 1 87 ? 13.806 5.509 -1.748 1.00 58.44 87 MET A O 1
ATOM 686 N N . SER A 1 88 ? 15.218 4.233 -2.920 1.00 52.22 88 SER A N 1
ATOM 687 C CA . SER A 1 88 ? 16.424 4.934 -2.462 1.00 52.22 88 SER A CA 1
ATOM 688 C C . SER A 1 88 ? 16.473 6.406 -2.898 1.00 52.22 88 SER A C 1
ATOM 690 O O . SER A 1 88 ? 16.891 7.250 -2.111 1.00 52.22 88 SER A O 1
ATOM 692 N N . ASN A 1 89 ? 15.985 6.731 -4.102 1.00 49.16 89 ASN A N 1
ATOM 693 C CA . ASN A 1 89 ? 16.098 8.063 -4.703 1.00 49.16 89 ASN A CA 1
ATOM 694 C C . ASN A 1 89 ? 14.866 8.957 -4.462 1.00 49.16 89 ASN A C 1
ATOM 696 O O . ASN A 1 89 ? 14.974 10.181 -4.392 1.00 49.16 89 ASN A O 1
ATOM 700 N N . THR A 1 90 ? 13.682 8.370 -4.246 1.00 52.12 90 THR A N 1
ATOM 701 C CA . THR A 1 90 ? 12.567 9.137 -3.674 1.00 52.12 90 THR A CA 1
ATOM 702 C C . THR A 1 90 ? 12.894 9.534 -2.236 1.00 52.12 90 THR A C 1
ATOM 704 O O . THR A 1 90 ? 12.639 10.666 -1.848 1.00 52.12 90 THR A O 1
ATOM 707 N N . LEU A 1 91 ? 13.544 8.687 -1.438 1.00 51.38 91 LEU A N 1
ATOM 708 C CA . LEU A 1 91 ? 13.880 9.035 -0.051 1.00 51.38 91 LEU A CA 1
ATOM 709 C C . LEU A 1 91 ? 14.930 10.158 0.099 1.00 51.38 91 LEU A C 1
ATOM 711 O O . LEU A 1 91 ? 15.015 10.740 1.181 1.00 51.38 91 LEU A O 1
ATOM 715 N N . THR A 1 92 ? 15.699 10.492 -0.944 1.00 42.94 92 THR A N 1
ATOM 716 C CA . THR A 1 92 ? 16.736 11.544 -0.903 1.00 42.94 92 THR A CA 1
ATOM 717 C C . THR A 1 92 ? 16.215 12.938 -1.261 1.00 42.94 92 THR A C 1
ATOM 719 O O . THR A 1 92 ? 16.713 13.918 -0.710 1.00 42.94 92 THR A O 1
ATOM 722 N N . THR A 1 93 ? 15.184 13.051 -2.108 1.00 47.59 93 THR A N 1
ATOM 723 C CA . THR A 1 93 ? 14.508 14.331 -2.435 1.00 47.59 93 THR A CA 1
ATOM 724 C C . THR A 1 93 ? 13.139 14.488 -1.756 1.00 47.59 93 THR A C 1
ATOM 726 O O . THR A 1 93 ? 12.632 15.602 -1.627 1.00 47.59 93 THR A O 1
ATOM 729 N N . GLY A 1 94 ? 12.595 13.381 -1.237 1.00 49.78 94 GLY A N 1
ATOM 730 C CA . GLY A 1 94 ? 11.408 13.264 -0.394 1.00 49.78 94 GLY A CA 1
ATOM 731 C C . GLY A 1 94 ? 10.090 13.431 -1.155 1.00 49.78 94 GLY A C 1
ATOM 732 O O . GLY A 1 94 ? 9.589 14.555 -1.217 1.00 49.78 94 GLY A O 1
ATOM 733 N N . PRO A 1 95 ? 9.447 12.366 -1.681 1.00 57.84 95 PRO A N 1
ATOM 734 C CA . PRO A 1 95 ? 8.081 12.482 -2.157 1.00 57.84 95 PRO A CA 1
ATOM 735 C C . PRO A 1 95 ? 7.178 12.840 -0.975 1.00 57.84 95 PRO A C 1
ATOM 737 O O . PRO A 1 95 ? 7.389 12.392 0.155 1.00 57.84 95 PRO A O 1
ATOM 740 N N . SER A 1 96 ? 6.139 13.626 -1.239 1.00 69.25 96 SER A N 1
ATOM 741 C CA . SER A 1 96 ? 5.037 13.808 -0.299 1.00 69.25 96 SER A CA 1
ATOM 742 C C . SER A 1 96 ? 4.367 12.455 -0.064 1.00 69.25 96 SER A C 1
ATOM 744 O O . SER A 1 96 ? 3.556 12.022 -0.876 1.00 69.25 96 SER A O 1
ATOM 746 N N . VAL A 1 97 ? 4.732 11.765 1.014 1.00 75.62 97 VAL A N 1
ATOM 747 C CA . VAL A 1 97 ? 4.029 10.559 1.457 1.00 75.62 97 VAL A CA 1
ATOM 748 C C . VAL A 1 97 ? 2.724 11.005 2.108 1.00 75.62 97 VAL A C 1
ATOM 750 O O . VAL A 1 97 ? 2.728 11.832 3.021 1.00 75.62 97 VAL A O 1
ATOM 753 N N . LEU A 1 98 ? 1.607 10.479 1.621 1.00 82.19 98 LEU A N 1
ATOM 754 C CA . LEU A 1 98 ? 0.299 10.659 2.232 1.00 82.19 98 LEU A CA 1
ATOM 755 C C . LEU A 1 98 ? 0.085 9.553 3.260 1.00 82.19 98 LEU A C 1
ATOM 757 O O . LEU A 1 98 ? 0.242 8.381 2.932 1.00 82.19 98 LEU A O 1
ATOM 761 N N . GLU A 1 99 ? -0.277 9.927 4.484 1.00 86.56 99 GLU A N 1
ATOM 762 C CA . GLU A 1 99 ? -0.801 9.003 5.492 1.00 86.56 99 GLU A CA 1
ATOM 763 C C . GLU A 1 99 ? -2.329 9.031 5.407 1.00 86.56 99 GLU A C 1
ATOM 765 O O . GLU A 1 99 ? -2.949 10.084 5.554 1.00 86.56 99 GLU A O 1
ATOM 770 N N . ILE A 1 100 ? -2.934 7.876 5.152 1.00 88.50 100 ILE A N 1
ATOM 771 C CA . ILE A 1 100 ? -4.380 7.691 5.074 1.00 88.50 100 ILE A CA 1
ATOM 772 C C . ILE A 1 100 ? -4.797 6.801 6.240 1.00 88.50 100 ILE A C 1
ATOM 774 O O . ILE A 1 100 ? -4.347 5.659 6.354 1.00 88.50 100 ILE A O 1
ATOM 778 N N . SER A 1 101 ? -5.669 7.326 7.098 1.00 91.12 101 SER A N 1
ATOM 779 C CA . SER A 1 101 ? -6.322 6.541 8.144 1.00 91.12 101 SER A CA 1
ATOM 780 C C . SER A 1 101 ? -7.520 5.796 7.556 1.00 91.12 101 SER A C 1
ATOM 782 O O . SER A 1 101 ? -8.361 6.394 6.887 1.00 91.12 101 SER A O 1
ATOM 784 N N . ILE A 1 102 ? -7.592 4.493 7.805 1.00 91.44 102 ILE A N 1
ATOM 785 C CA . ILE A 1 102 ? -8.663 3.595 7.381 1.00 91.44 102 ILE A CA 1
ATOM 786 C C . ILE A 1 102 ? -9.372 3.132 8.660 1.00 91.44 102 ILE A C 1
ATOM 788 O O . ILE A 1 102 ? -8.894 2.194 9.308 1.00 91.44 102 ILE A O 1
ATOM 792 N N . PRO A 1 103 ? -10.461 3.801 9.074 1.00 92.31 103 PRO A N 1
ATOM 793 C CA . PRO A 1 103 ? -11.196 3.420 10.277 1.00 92.31 103 PRO A CA 1
ATOM 794 C C . PRO A 1 103 ? -11.855 2.041 10.130 1.00 92.31 103 PRO A C 1
ATOM 796 O O . PRO A 1 103 ? -11.859 1.449 9.048 1.00 92.31 103 PRO A O 1
ATOM 799 N N . GLU A 1 104 ? -12.394 1.519 11.229 1.00 92.50 104 GLU A N 1
ATOM 800 C CA . GLU A 1 104 ? -13.253 0.329 11.219 1.00 92.50 104 GLU A CA 1
ATOM 801 C C . GLU A 1 104 ? -14.396 0.488 10.201 1.00 92.50 104 GLU A C 1
ATOM 803 O O . GLU A 1 104 ? -14.976 1.566 10.049 1.00 92.50 104 GLU A O 1
ATOM 808 N N . GLY A 1 105 ? -14.692 -0.583 9.463 1.00 94.19 105 GLY A N 1
ATOM 809 C CA . GLY A 1 105 ? -15.742 -0.621 8.444 1.00 94.19 105 GLY A CA 1
ATOM 810 C C . GLY A 1 105 ? -15.392 0.095 7.135 1.00 94.19 105 GLY A C 1
ATOM 811 O O . GLY A 1 105 ? -16.122 -0.044 6.154 1.00 94.19 105 GLY A O 1
ATOM 812 N N . ALA A 1 106 ? -14.277 0.826 7.079 1.00 95.75 106 ALA A N 1
ATOM 813 C CA . ALA A 1 106 ? -13.798 1.475 5.866 1.00 95.75 106 ALA A CA 1
ATOM 814 C C . ALA A 1 106 ? -12.778 0.610 5.115 1.00 95.75 106 ALA A C 1
ATOM 816 O O . ALA A 1 106 ? -12.243 -0.377 5.620 1.00 95.75 106 ALA A O 1
ATOM 817 N N . GLY A 1 107 ? -12.473 1.007 3.885 1.00 93.75 107 GLY A N 1
ATOM 818 C CA . GLY A 1 107 ? -11.489 0.324 3.065 1.00 93.75 107 GLY A CA 1
ATOM 819 C C . GLY A 1 107 ? -11.009 1.161 1.897 1.00 93.75 107 GLY A C 1
ATOM 820 O O . GLY A 1 107 ? -11.396 2.317 1.737 1.00 93.75 107 GLY A O 1
ATOM 821 N N . TYR A 1 108 ? -10.155 0.564 1.077 1.00 93.31 108 TYR A N 1
ATOM 822 C CA . TYR A 1 108 ? -9.615 1.198 -0.117 1.00 93.31 108 TYR A CA 1
ATOM 823 C C . TYR A 1 108 ? -9.604 0.241 -1.302 1.00 93.31 108 TYR A C 1
ATOM 825 O O . TYR A 1 108 ? -9.639 -0.982 -1.156 1.00 93.31 108 TYR A O 1
ATOM 833 N N . ILE A 1 109 ? -9.519 0.844 -2.484 1.00 94.00 109 ILE A N 1
ATOM 834 C CA . ILE A 1 109 ? -9.332 0.166 -3.758 1.00 94.00 109 ILE A CA 1
ATOM 835 C C . ILE A 1 109 ? -8.091 0.779 -4.414 1.00 94.00 109 ILE A C 1
ATOM 837 O O . ILE A 1 109 ? -8.067 1.982 -4.668 1.00 94.00 109 ILE A O 1
ATOM 841 N N . ALA A 1 110 ? -7.056 -0.020 -4.676 1.00 91.38 110 ALA A N 1
ATOM 842 C CA . ALA A 1 110 ? -5.800 0.464 -5.252 1.00 91.38 110 ALA A CA 1
ATOM 843 C C . ALA A 1 110 ? -5.083 -0.605 -6.092 1.00 91.38 110 ALA A C 1
ATOM 845 O O . ALA A 1 110 ? -5.124 -1.784 -5.760 1.00 91.38 110 ALA A O 1
ATOM 846 N N . MET A 1 111 ? -4.372 -0.197 -7.148 1.00 90.19 111 MET A N 1
ATOM 847 C CA . MET A 1 111 ? -3.440 -1.075 -7.878 1.00 90.19 111 MET A CA 1
ATOM 848 C C . MET A 1 111 ? -2.105 -1.127 -7.134 1.00 90.19 111 MET A C 1
ATOM 850 O O . MET A 1 111 ? -1.193 -0.369 -7.458 1.00 90.19 111 MET A O 1
ATOM 854 N N . THR A 1 112 ? -1.988 -1.961 -6.103 1.00 88.69 112 THR A N 1
ATOM 855 C CA . THR A 1 112 ? -0.804 -1.984 -5.223 1.00 88.69 112 THR A CA 1
ATOM 856 C C . THR A 1 112 ? 0.480 -2.462 -5.914 1.00 88.69 112 THR A C 1
ATOM 858 O O . THR A 1 112 ? 1.573 -2.104 -5.481 1.00 88.69 112 THR A O 1
ATOM 861 N N . ASP A 1 113 ? 0.366 -3.164 -7.043 1.00 86.12 113 ASP A N 1
ATOM 862 C CA . ASP A 1 113 ? 1.492 -3.516 -7.921 1.00 86.12 113 ASP A CA 1
ATOM 863 C C . ASP A 1 113 ? 2.038 -2.299 -8.702 1.00 86.12 113 ASP A C 1
ATOM 865 O O . ASP A 1 113 ? 3.200 -2.299 -9.113 1.00 86.12 113 ASP A O 1
ATOM 869 N N . TYR A 1 114 ? 1.234 -1.240 -8.881 1.00 82.94 114 TYR A N 1
ATOM 870 C CA . TYR A 1 114 ? 1.588 -0.011 -9.616 1.00 82.94 114 TYR A CA 1
ATOM 871 C C . TYR A 1 114 ? 1.699 1.244 -8.723 1.00 82.94 114 TYR A C 1
ATOM 873 O O . TYR A 1 114 ? 2.190 2.291 -9.156 1.00 82.94 114 TYR A O 1
ATOM 881 N N . LEU A 1 115 ? 1.239 1.159 -7.475 1.00 84.50 115 LEU A N 1
ATOM 882 C CA . LEU A 1 115 ? 1.190 2.254 -6.511 1.00 84.50 115 LEU A CA 1
ATOM 883 C C . LEU A 1 115 ? 2.165 1.992 -5.364 1.00 84.50 115 LEU A C 1
ATOM 885 O O . LEU A 1 115 ? 2.021 1.010 -4.639 1.00 84.50 115 LEU A O 1
ATOM 889 N N . ILE A 1 116 ? 3.126 2.896 -5.165 1.00 84.00 116 ILE A N 1
ATOM 890 C CA . ILE A 1 116 ? 4.066 2.789 -4.045 1.00 84.00 116 ILE A CA 1
ATOM 891 C C . ILE A 1 116 ? 3.316 3.053 -2.744 1.00 84.00 116 ILE A C 1
ATOM 893 O O . ILE A 1 116 ? 2.747 4.136 -2.555 1.00 84.00 116 ILE A O 1
ATOM 897 N N . HIS A 1 117 ? 3.343 2.079 -1.842 1.00 85.00 117 HIS A N 1
ATOM 898 C CA . HIS A 1 117 ? 2.585 2.126 -0.603 1.00 85.00 117 HIS A CA 1
ATOM 899 C C . HIS A 1 117 ? 3.271 1.364 0.539 1.00 85.00 117 HIS A C 1
ATOM 901 O O . HIS A 1 117 ? 4.215 0.612 0.326 1.00 85.00 117 HIS A O 1
ATOM 907 N N . ASP A 1 118 ? 2.815 1.579 1.769 1.00 84.81 118 ASP A N 1
ATOM 908 C CA . ASP A 1 118 ? 3.149 0.743 2.927 1.00 84.81 118 ASP A CA 1
ATOM 909 C C . ASP A 1 118 ? 1.961 0.702 3.891 1.00 84.81 118 ASP A C 1
ATOM 911 O O . ASP A 1 118 ? 1.167 1.643 3.960 1.00 84.81 118 ASP A O 1
ATOM 915 N N . GLY A 1 119 ? 1.835 -0.379 4.651 1.00 81.44 119 GLY A N 1
ATOM 916 C CA . GLY A 1 119 ? 0.842 -0.503 5.712 1.00 81.44 119 GLY A CA 1
ATOM 917 C C . GLY A 1 119 ? 1.521 -0.463 7.069 1.00 81.44 119 GLY A C 1
ATOM 918 O O . GLY A 1 119 ? 2.429 -1.254 7.316 1.00 81.44 119 GLY A O 1
ATOM 919 N N . ARG A 1 120 ? 1.049 0.395 7.980 1.00 76.19 120 ARG A N 1
ATOM 920 C CA . ARG A 1 120 ? 1.585 0.443 9.344 1.00 76.19 120 ARG A CA 1
ATOM 921 C C . ARG A 1 120 ? 0.717 -0.302 10.330 1.00 76.19 120 ARG A C 1
ATOM 923 O O . ARG A 1 120 ? -0.436 0.055 10.552 1.00 76.19 120 ARG A O 1
ATOM 930 N N . THR A 1 121 ? 1.337 -1.285 10.970 1.00 66.38 121 THR A N 1
ATOM 931 C CA . THR A 1 121 ? 0.759 -2.075 12.062 1.00 66.38 121 THR A CA 1
ATOM 932 C C . THR A 1 121 ? 1.427 -1.797 13.409 1.00 66.38 121 THR A C 1
ATOM 934 O O . THR A 1 121 ? 0.936 -2.246 14.431 1.00 66.38 121 THR A O 1
ATOM 937 N N . SER A 1 122 ? 2.516 -1.017 13.453 1.00 65.88 122 SER A N 1
ATOM 938 C CA . SER A 1 122 ? 3.298 -0.788 14.684 1.00 65.88 122 SER A CA 1
ATOM 939 C C . SER A 1 122 ? 2.552 -0.040 15.798 1.00 65.88 122 SER A C 1
ATOM 941 O O . SER A 1 122 ? 3.056 0.043 16.908 1.00 65.88 122 SER A O 1
ATOM 943 N N . GLU A 1 123 ? 1.436 0.613 15.472 1.00 69.69 123 GLU A N 1
ATOM 944 C CA . GLU A 1 123 ? 0.571 1.308 16.439 1.00 69.69 123 GLU A CA 1
ATOM 945 C C . GLU A 1 123 ? -0.672 0.473 16.788 1.00 69.69 123 GLU A C 1
ATOM 947 O O . GLU A 1 123 ? -1.532 0.957 17.511 1.00 69.69 123 GLU A O 1
ATOM 952 N N . GLN A 1 124 ? -0.783 -0.760 16.274 1.00 70.44 124 GLN A N 1
ATOM 953 C CA . GLN A 1 124 ? -1.876 -1.655 16.637 1.00 70.44 124 GLN A CA 1
ATOM 954 C C . GLN A 1 124 ? -1.575 -2.317 17.980 1.00 70.44 124 GLN A C 1
ATOM 956 O O . GLN A 1 124 ? -0.544 -2.966 18.154 1.00 70.44 124 GLN A O 1
ATOM 961 N N . GLU A 1 125 ? -2.495 -2.165 18.925 1.00 74.75 125 GLU A N 1
ATOM 962 C CA . GLU A 1 125 ? -2.360 -2.716 20.281 1.00 74.75 125 GLU A CA 1
ATOM 963 C C . GLU A 1 125 ? -2.786 -4.190 20.364 1.00 74.75 125 GLU A C 1
ATOM 965 O O . GLU A 1 125 ? -2.533 -4.865 21.361 1.00 74.75 125 GLU A O 1
ATOM 970 N N . ALA A 1 126 ? -3.437 -4.703 19.317 1.00 73.00 126 ALA A N 1
ATOM 971 C CA . ALA A 1 126 ? -3.938 -6.067 19.246 1.00 73.00 126 ALA A CA 1
ATOM 972 C C . ALA A 1 126 ? -3.856 -6.618 17.817 1.00 73.00 126 ALA A C 1
ATOM 974 O O . ALA A 1 126 ? -3.764 -5.867 16.843 1.00 73.00 126 ALA A O 1
ATOM 975 N N . LEU A 1 127 ? -3.921 -7.948 17.700 1.00 74.88 127 LEU A N 1
ATOM 976 C CA . LEU A 1 127 ? -4.157 -8.604 16.417 1.00 74.88 127 LEU A CA 1
ATOM 977 C C . LEU A 1 127 ? -5.487 -8.123 15.849 1.00 74.88 127 LEU A C 1
ATOM 979 O O . LEU A 1 127 ? -6.508 -8.177 16.530 1.00 74.88 127 LEU A O 1
ATOM 983 N N . ASP A 1 128 ? -5.454 -7.687 14.597 1.00 81.38 128 ASP A N 1
ATOM 984 C CA . ASP A 1 128 ? -6.603 -7.063 13.969 1.00 81.38 128 ASP A CA 1
ATOM 985 C C . ASP A 1 128 ? -6.847 -7.626 12.572 1.00 81.38 128 ASP A C 1
ATOM 987 O O . ASP A 1 128 ? -5.907 -7.968 11.842 1.00 81.38 128 ASP A O 1
ATOM 991 N N . ILE A 1 129 ? -8.112 -7.708 12.169 1.00 85.81 129 ILE A N 1
ATOM 992 C CA . ILE A 1 129 ? -8.526 -8.468 10.983 1.00 85.81 129 ILE A CA 1
ATOM 993 C C . ILE A 1 129 ? -8.665 -7.536 9.777 1.00 85.81 129 ILE A C 1
ATOM 995 O O . ILE A 1 129 ? -9.055 -6.373 9.889 1.00 85.81 129 ILE A O 1
ATOM 999 N N . ARG A 1 130 ? -8.286 -8.030 8.600 1.00 88.50 130 ARG A N 1
ATOM 1000 C CA . ARG A 1 130 ? -8.470 -7.348 7.318 1.00 88.50 130 ARG A CA 1
ATOM 1001 C C . ARG A 1 130 ? -9.009 -8.349 6.316 1.00 88.50 130 ARG A C 1
ATOM 1003 O O . ARG A 1 130 ? -8.555 -9.491 6.291 1.00 88.50 130 ARG A O 1
ATOM 1010 N N . PHE A 1 131 ? -9.938 -7.905 5.486 1.00 92.12 131 PHE A N 1
ATOM 1011 C CA . PHE A 1 131 ? -10.365 -8.658 4.318 1.00 92.12 131 PHE A CA 1
ATOM 1012 C C . PHE A 1 131 ? -9.685 -8.073 3.082 1.00 92.12 131 PHE A C 1
ATOM 1014 O O . PHE A 1 131 ? -9.745 -6.865 2.864 1.00 92.12 131 PHE A O 1
ATOM 1021 N N . ASP A 1 132 ? -9.040 -8.920 2.283 1.00 92.81 132 ASP A N 1
ATOM 1022 C CA . ASP A 1 132 ? -8.413 -8.532 1.023 1.00 92.81 132 ASP A CA 1
ATOM 1023 C C . ASP A 1 132 ? -8.973 -9.373 -0.122 1.00 92.81 132 ASP A C 1
ATOM 1025 O O . ASP A 1 132 ? -9.054 -10.598 -0.029 1.00 92.81 132 ASP A O 1
ATOM 1029 N N . MET A 1 133 ? -9.276 -8.718 -1.237 1.00 94.44 133 MET A N 1
ATOM 1030 C CA . MET A 1 133 ? -9.543 -9.372 -2.514 1.00 94.44 133 MET A CA 1
ATOM 1031 C C . MET A 1 133 ? -8.832 -8.630 -3.647 1.00 94.44 133 MET A C 1
ATOM 1033 O O . MET A 1 133 ? -8.567 -7.432 -3.553 1.00 94.44 133 MET A O 1
ATOM 1037 N N . ARG A 1 134 ? -8.536 -9.340 -4.734 1.00 93.38 134 ARG A N 1
ATOM 1038 C CA . ARG A 1 134 ? -8.014 -8.762 -5.977 1.00 93.38 134 ARG A CA 1
ATOM 1039 C C . ARG A 1 134 ? -9.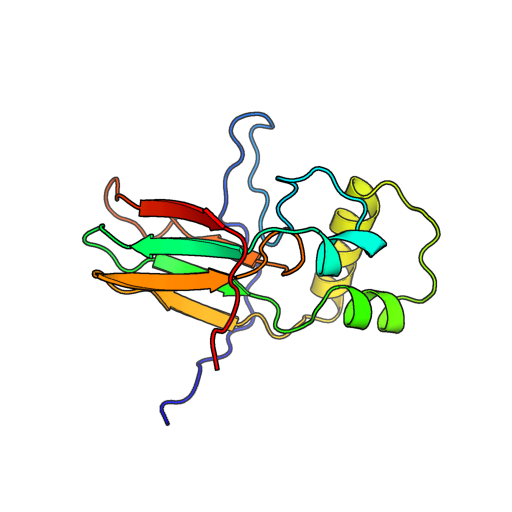028 -8.989 -7.088 1.00 93.38 134 ARG A C 1
ATOM 1041 O O . ARG A 1 134 ? -9.530 -10.102 -7.229 1.00 93.38 134 ARG A O 1
ATO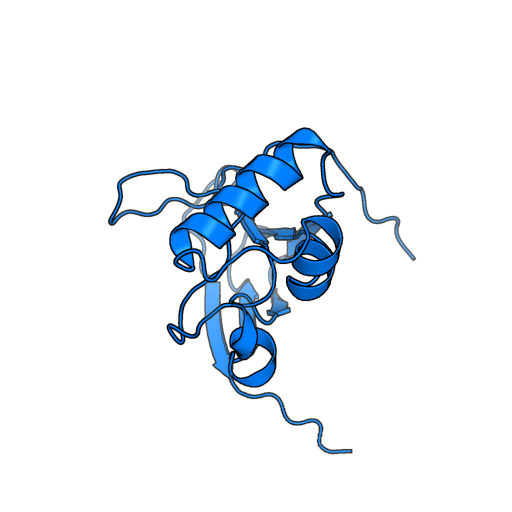M 1048 N N . ALA A 1 135 ? -9.355 -7.945 -7.843 1.00 91.31 135 ALA A N 1
ATOM 1049 C CA . ALA A 1 135 ? -10.340 -8.027 -8.915 1.00 91.31 135 ALA A CA 1
ATOM 1050 C C . ALA A 1 135 ? -10.089 -7.000 -10.026 1.00 91.31 135 ALA A C 1
ATOM 1052 O O . ALA A 1 135 ? -9.499 -5.941 -9.809 1.00 91.31 135 ALA A O 1
ATOM 1053 N N . CYS A 1 136 ? -10.603 -7.299 -11.219 1.00 88.44 136 CYS A N 1
ATOM 1054 C CA . CYS A 1 136 ? -10.764 -6.311 -12.276 1.00 88.44 136 CYS A CA 1
ATOM 1055 C C . CYS A 1 136 ? -12.065 -5.541 -12.019 1.00 88.44 136 CYS A C 1
ATOM 1057 O O . CYS A 1 136 ? -13.140 -6.139 -11.955 1.00 88.44 136 CYS A O 1
ATOM 1059 N N . LEU A 1 137 ? -11.975 -4.221 -11.853 1.00 82.00 137 LEU A N 1
ATOM 1060 C CA . LEU A 1 137 ? -13.153 -3.370 -11.721 1.00 82.00 137 LEU A CA 1
ATOM 1061 C C . LEU A 1 137 ? -13.528 -2.816 -13.088 1.00 82.00 137 LEU A C 1
ATOM 1063 O O . LEU A 1 137 ? -12.768 -2.065 -13.696 1.00 82.00 137 LEU A O 1
ATOM 1067 N N . ARG A 1 138 ? -14.724 -3.168 -13.554 1.00 81.00 138 ARG A N 1
ATOM 1068 C CA . ARG A 1 138 ? -15.307 -2.617 -14.773 1.00 81.00 138 ARG A CA 1
ATOM 1069 C C . ARG A 1 138 ? -16.448 -1.693 -14.383 1.00 81.00 138 ARG A C 1
ATOM 1071 O O . ARG A 1 138 ? -17.441 -2.150 -13.824 1.00 81.00 138 ARG A O 1
ATOM 1078 N N . ALA A 1 139 ? -16.303 -0.401 -14.666 1.00 75.38 139 ALA A N 1
ATOM 1079 C CA . ALA A 1 139 ? -17.428 0.515 -14.557 1.00 75.38 139 ALA A CA 1
ATOM 1080 C C . ALA A 1 139 ? -18.492 0.099 -15.581 1.00 75.38 139 ALA A C 1
ATOM 1082 O O . ALA A 1 139 ? -18.192 -0.048 -16.767 1.00 75.38 139 ALA A O 1
ATOM 1083 N N . VAL A 1 140 ? -19.714 -0.121 -15.108 1.00 68.38 140 VAL A N 1
ATOM 1084 C CA . VAL A 1 140 ? -20.895 -0.245 -15.960 1.00 68.38 140 VAL A CA 1
ATOM 1085 C C . VAL A 1 140 ? -21.564 1.121 -15.900 1.00 68.38 140 VAL A C 1
ATOM 1087 O O . VAL A 1 140 ? -22.095 1.491 -14.854 1.00 68.38 140 VAL A O 1
ATOM 1090 N N . LEU A 1 141 ? -21.399 1.898 -16.970 1.00 58.41 141 LEU A N 1
ATOM 1091 C CA . LEU A 1 141 ? -22.049 3.194 -17.166 1.00 58.41 141 LEU A CA 1
ATOM 1092 C C . LEU A 1 141 ? -23.334 3.005 -17.968 1.00 58.41 141 LEU A C 1
ATOM 1094 O O . LEU A 1 141 ? -23.302 2.174 -18.906 1.00 58.41 141 LEU A O 1
#

pLDDT: mean 71.58, std 17.63, range [28.97, 95.75]

Radius of gyration: 15.59 Å; chains: 1; bounding box: 40×34×39 Å

Foldseek 3Di:
DDDQDFDFDQAQADADPVVGGGDGWFFDCPVVDALVCLVPPFFKKKKAFQWQAKKKKKWQPDWVVRLCVVVDPDDSDPSVVSRVVSVVVCSVVPGRIGIDIAHNGGIDIGRRNGITMDIHPPPPPDDGDMDIDTHHDDDDD

Sequence (141 aa):
VESLNISRRRCFTGWRSDVGRMIGLHLDSWEGEGVSHRREHSLMRISLNVGTQARKLFVVPRGLQGLQKELGEVPAIDDSAFAHAVMSNTLTTGPSVLEISIPEGAGYIAMTDYLIHDGRTSEQEALDIRFDMRACLRAVL